Protein AF-A0A2H9QD89-F1 (afdb_monomer_lite)

Radius of gyration: 15.56 Å; chains: 1; bounding box: 33×23×45 Å

Foldseek 3Di:
DVVVLVVCVVVLVVCVQLVLFPDSDPVSVVPGDPVSLVCQFQLNLCVVVPVAPDSVRSLVQLLVQQKDFPNHGHNDRRDGATPVRSVRIDGDRDD

pLDDT: mean 87.3, std 8.54, range [50.97, 95.0]

Secondary structure (DSSP, 8-state):
-HHHHHHHHHHHHHHHHTT--SS-SHHHHHT--HHHHHHTBHHHHHHHTTS-SSHHHHHHHHHTT-EEETTEE---TTPBPPTTTGGGEEE----

Sequence (95 aa):
GEDGVEKAKPMIARLVKFGILTEQTLDGILSLTTSDLLDRRLQSLVFKKGFAKSIAHARQLITHGAVTIKGRRITVPGYLVSVDEEPAVAARVSA

Structure (mmCIF, N/CA/C/O backbone):
data_AF-A0A2H9QD89-F1
#
_entry.id   AF-A0A2H9QD89-F1
#
loop_
_atom_site.group_PDB
_atom_site.id
_atom_site.type_symbol
_atom_site.label_atom_id
_atom_site.label_alt_id
_atom_site.label_comp_id
_atom_site.label_asym_id
_atom_site.label_entity_id
_atom_site.label_seq_id
_atom_site.pdbx_PDB_ins_code
_atom_site.Cartn_x
_atom_site.Cartn_y
_atom_site.Cartn_z
_atom_site.occupancy
_atom_site.B_iso_or_equiv
_atom_site.auth_seq_id
_atom_site.auth_comp_id
_atom_site.auth_asym_id
_atom_site.auth_atom_id
_atom_site.pdbx_PDB_model_num
ATOM 1 N N . GLY A 1 1 ? -14.365 10.709 26.133 1.00 66.06 1 GLY A N 1
ATOM 2 C CA . GLY A 1 1 ? -15.811 10.984 26.060 1.00 66.06 1 GLY A CA 1
ATOM 3 C C . GLY A 1 1 ? -16.389 10.281 24.854 1.00 66.06 1 GLY A C 1
ATOM 4 O O . GLY A 1 1 ? -15.653 10.076 23.890 1.00 66.06 1 GLY A O 1
ATOM 5 N N . GLU A 1 2 ? -17.663 9.904 24.914 1.00 66.75 2 GLU A N 1
ATOM 6 C CA . GLU A 1 2 ? -18.375 9.188 23.841 1.00 66.75 2 GLU A CA 1
ATOM 7 C C . GLU A 1 2 ? -18.303 9.916 22.482 1.00 66.75 2 GLU A C 1
ATOM 9 O O . GLU A 1 2 ? -18.117 9.267 21.452 1.00 66.75 2 GLU A O 1
ATOM 14 N N . ASP A 1 3 ? -18.256 11.255 22.477 1.00 70.12 3 ASP A N 1
ATOM 15 C CA . ASP A 1 3 ? -18.096 12.079 21.264 1.00 70.12 3 ASP A CA 1
ATOM 16 C C . ASP A 1 3 ? -16.782 11.838 20.504 1.00 70.12 3 ASP A C 1
ATOM 18 O O . ASP A 1 3 ? -16.703 11.998 19.284 1.00 70.12 3 ASP A O 1
ATOM 22 N N . GLY A 1 4 ? -15.711 11.484 21.221 1.00 71.62 4 GLY A N 1
ATOM 23 C CA . GLY A 1 4 ? -14.407 11.213 20.613 1.00 71.62 4 GLY A CA 1
ATOM 24 C C . GLY A 1 4 ? -14.412 9.907 19.822 1.00 71.62 4 GLY A C 1
ATOM 25 O O . GLY A 1 4 ? -13.815 9.826 18.749 1.00 71.62 4 GLY A O 1
ATOM 26 N N . VAL A 1 5 ? -15.141 8.907 20.323 1.00 72.56 5 VAL A N 1
ATOM 27 C CA . VAL A 1 5 ? -15.269 7.597 19.678 1.00 72.56 5 VAL A CA 1
ATOM 28 C C . VAL A 1 5 ? -16.114 7.718 18.414 1.00 72.56 5 VAL A C 1
ATOM 30 O O . VAL A 1 5 ? -15.738 7.179 17.375 1.00 72.56 5 VAL A O 1
ATOM 33 N N . GLU A 1 6 ? -17.207 8.484 18.451 1.00 76.31 6 GLU A N 1
ATOM 34 C CA . GLU A 1 6 ? -18.024 8.731 17.260 1.00 76.31 6 GLU A CA 1
ATOM 35 C C . GLU A 1 6 ? -17.257 9.439 16.142 1.00 76.31 6 GLU A C 1
ATOM 37 O O . GLU A 1 6 ? -17.330 9.018 14.986 1.00 76.31 6 GLU A O 1
ATOM 42 N N . LYS A 1 7 ? -16.457 10.456 16.480 1.00 80.31 7 LYS A N 1
ATOM 43 C CA . LYS A 1 7 ? -15.613 11.162 15.502 1.00 80.31 7 LYS A CA 1
ATOM 44 C C . LYS A 1 7 ? -14.505 10.275 14.929 1.00 80.31 7 LYS A C 1
ATOM 46 O O . LYS A 1 7 ? -14.092 10.483 13.788 1.00 80.31 7 LYS A O 1
ATOM 51 N N . ALA A 1 8 ? -14.042 9.278 15.684 1.00 79.44 8 ALA A N 1
ATOM 52 C CA . ALA A 1 8 ? -13.006 8.344 15.250 1.00 79.44 8 ALA A CA 1
ATOM 53 C C . ALA A 1 8 ? -13.530 7.231 14.323 1.00 79.44 8 ALA A C 1
ATOM 55 O O . ALA A 1 8 ? -12.770 6.740 13.488 1.00 79.44 8 ALA A O 1
ATOM 56 N N . LYS A 1 9 ? -14.819 6.862 14.391 1.00 81.81 9 LYS A N 1
ATOM 57 C CA . LYS A 1 9 ? -15.434 5.828 13.526 1.00 81.81 9 LYS A CA 1
ATOM 58 C C . LYS A 1 9 ? -15.101 5.967 12.026 1.00 81.81 9 LYS A C 1
ATOM 60 O O . LYS A 1 9 ? -14.643 4.983 11.441 1.00 81.81 9 LYS A O 1
ATOM 65 N N . PRO A 1 10 ? -15.267 7.136 11.367 1.00 85.62 10 PRO A N 1
ATOM 66 C CA . PRO A 1 10 ? -14.933 7.271 9.946 1.00 85.62 10 PRO A CA 1
ATOM 67 C C . PRO A 1 10 ? -13.432 7.117 9.662 1.00 85.62 10 PRO A C 1
ATOM 69 O O . PRO A 1 10 ? -13.054 6.666 8.579 1.00 85.62 10 PRO A O 1
ATOM 72 N N . MET A 1 11 ? -12.570 7.473 10.616 1.00 84.31 11 MET A N 1
ATOM 73 C CA . MET A 1 11 ? -11.125 7.287 10.497 1.00 84.31 11 MET A CA 1
ATOM 74 C C . MET A 1 11 ? -10.754 5.804 10.600 1.00 84.31 11 MET A C 1
ATOM 76 O O . MET A 1 11 ? -10.035 5.304 9.736 1.00 84.31 11 MET A O 1
ATOM 80 N N . ILE A 1 12 ? -11.315 5.088 11.580 1.00 85.25 12 ILE A N 1
ATOM 81 C CA . ILE A 1 12 ? -11.145 3.636 11.752 1.00 85.25 12 ILE A CA 1
ATOM 82 C C . ILE A 1 12 ? -11.570 2.901 10.480 1.00 85.25 12 ILE A C 1
ATOM 84 O O . ILE A 1 12 ? -10.798 2.116 9.934 1.00 85.25 12 ILE A O 1
ATOM 88 N N . ALA A 1 13 ? -12.742 3.228 9.929 1.00 85.50 13 ALA A N 1
ATOM 89 C CA . ALA A 1 13 ? -13.235 2.608 8.700 1.00 85.50 13 ALA A CA 1
ATOM 90 C C . ALA A 1 13 ? -12.274 2.794 7.507 1.00 85.50 13 ALA A C 1
ATOM 92 O O . ALA A 1 13 ? -12.081 1.875 6.707 1.00 85.50 13 ALA A O 1
ATOM 93 N N . ARG A 1 14 ? -11.631 3.966 7.384 1.00 86.69 14 ARG A N 1
ATOM 94 C CA . ARG A 1 14 ? -10.616 4.213 6.342 1.00 86.69 14 ARG A CA 1
ATOM 95 C C . ARG A 1 14 ? -9.360 3.375 6.564 1.00 86.69 14 ARG A C 1
ATOM 97 O O . ARG A 1 14 ? -8.857 2.797 5.606 1.00 86.69 14 ARG A O 1
ATOM 104 N N . LEU A 1 15 ? -8.871 3.289 7.799 1.00 87.31 15 LEU A N 1
ATOM 105 C CA . LEU A 1 15 ? -7.679 2.506 8.134 1.00 87.31 15 LEU A CA 1
ATOM 106 C C . LEU A 1 15 ? -7.884 1.010 7.860 1.00 87.31 15 LEU A C 1
ATOM 108 O O . LEU A 1 15 ? -7.011 0.370 7.273 1.00 87.31 15 LEU A O 1
ATOM 112 N N . VAL A 1 16 ? -9.068 0.485 8.184 1.00 87.12 16 VAL A N 1
ATOM 113 C CA . VAL A 1 16 ? -9.473 -0.898 7.883 1.00 87.12 16 VAL A CA 1
ATOM 114 C C . VAL A 1 16 ? -9.568 -1.129 6.378 1.00 87.12 16 VAL A C 1
ATOM 116 O O . VAL A 1 16 ? -9.039 -2.111 5.867 1.00 87.12 16 VAL A O 1
ATOM 119 N N . LYS A 1 17 ? -10.174 -0.198 5.628 1.00 87.31 17 LYS A N 1
ATOM 120 C CA . LYS A 1 17 ? -10.271 -0.291 4.159 1.00 87.31 17 LYS A CA 1
ATOM 121 C C . LYS A 1 17 ? -8.900 -0.412 3.487 1.00 87.31 17 LYS A C 1
ATOM 123 O O . LYS A 1 17 ? -8.756 -1.102 2.474 1.00 87.31 17 LYS A O 1
ATOM 128 N N . PHE A 1 18 ? -7.902 0.278 4.027 1.00 87.25 18 PHE A N 1
ATOM 129 C CA . PHE A 1 18 ? -6.527 0.194 3.552 1.00 87.25 18 PHE A CA 1
ATOM 130 C C . PHE A 1 18 ? -5.730 -0.935 4.198 1.00 87.25 18 PHE A C 1
ATOM 132 O O . PHE A 1 18 ? -4.572 -1.069 3.841 1.00 87.25 18 PHE A O 1
ATOM 139 N N . GLY A 1 19 ? -6.300 -1.745 5.094 1.00 84.62 19 GLY A N 1
ATOM 140 C CA . GLY A 1 19 ? -5.599 -2.860 5.738 1.00 84.62 19 GLY A CA 1
ATOM 141 C C . GLY A 1 19 ? -4.430 -2.422 6.620 1.00 84.62 19 GLY A C 1
ATOM 142 O O . GLY A 1 19 ? -3.493 -3.188 6.803 1.00 84.62 19 GLY A O 1
ATOM 143 N N . ILE A 1 20 ? -4.454 -1.174 7.100 1.00 86.69 20 ILE A N 1
ATOM 144 C CA . ILE A 1 20 ? -3.448 -0.614 8.019 1.00 86.69 20 ILE A CA 1
ATOM 145 C C . ILE A 1 20 ? -3.738 -1.076 9.449 1.00 86.69 20 ILE A C 1
ATOM 147 O O . ILE A 1 20 ? -2.832 -1.229 10.256 1.00 86.69 20 ILE A O 1
ATOM 151 N N . LEU A 1 21 ? -5.018 -1.276 9.758 1.00 82.94 21 LEU A N 1
ATOM 152 C CA . LEU A 1 21 ? -5.494 -1.592 11.090 1.00 82.94 21 LEU A CA 1
ATOM 153 C C . LEU A 1 21 ? -6.152 -2.974 11.094 1.00 82.94 21 LEU A C 1
ATOM 155 O O . LEU A 1 21 ? -7.121 -3.198 10.366 1.00 82.94 21 LEU A O 1
ATOM 159 N N . THR A 1 22 ? -5.627 -3.875 11.922 1.00 71.50 22 THR A N 1
ATOM 160 C CA . THR A 1 22 ? -6.137 -5.246 12.088 1.00 71.50 22 THR A CA 1
ATOM 161 C C . THR A 1 22 ? -7.326 -5.297 13.048 1.00 71.50 22 THR A C 1
ATOM 163 O O . THR A 1 22 ? -8.271 -6.050 12.830 1.00 71.50 22 THR A O 1
ATOM 166 N N . GLU A 1 23 ? -7.312 -4.456 14.085 1.00 72.88 23 GLU A N 1
ATOM 167 C CA . GLU A 1 23 ? -8.349 -4.391 15.116 1.00 72.88 23 GLU A CA 1
ATOM 168 C C . GLU A 1 23 ? -9.034 -3.026 15.111 1.00 72.88 23 GLU A C 1
ATOM 170 O O . GLU A 1 23 ? -8.381 -1.994 15.202 1.00 72.88 23 GLU A O 1
ATOM 175 N N . GLN A 1 24 ? -10.366 -2.997 15.045 1.00 75.12 24 GLN A N 1
ATOM 176 C CA . GLN A 1 24 ? -11.166 -1.763 14.973 1.00 75.12 24 GLN A CA 1
ATOM 177 C C . GLN A 1 24 ? -11.295 -1.047 16.330 1.00 75.12 24 GLN A C 1
ATOM 179 O O . GLN A 1 24 ? -12.365 -0.556 16.688 1.00 75.12 24 GLN A O 1
ATOM 184 N N . THR A 1 25 ? -10.220 -1.028 17.112 1.00 78.12 25 THR A N 1
ATOM 185 C CA . THR A 1 25 ? -10.165 -0.476 18.466 1.00 78.12 25 THR A CA 1
ATOM 186 C C . THR A 1 25 ? -9.405 0.846 18.479 1.00 78.12 25 THR A C 1
ATOM 188 O O . THR A 1 25 ? -8.608 1.142 17.588 1.00 78.12 25 THR A O 1
ATOM 191 N N . LEU A 1 26 ? -9.658 1.668 19.502 1.00 77.38 26 LEU A N 1
ATOM 192 C CA . LEU A 1 26 ? -8.944 2.934 19.682 1.00 77.38 26 LEU A CA 1
ATOM 193 C C . LEU A 1 26 ? -7.446 2.702 19.935 1.00 77.38 26 LEU A C 1
ATOM 195 O O . LEU A 1 26 ? -6.617 3.414 19.373 1.00 77.38 26 LEU A O 1
ATOM 199 N N . ASP A 1 27 ? -7.112 1.677 20.724 1.00 81.12 27 ASP A N 1
ATOM 200 C CA . ASP A 1 27 ? -5.724 1.294 21.004 1.00 81.12 27 ASP A CA 1
ATOM 201 C C . ASP A 1 27 ? -4.971 0.910 19.734 1.00 81.12 27 ASP A C 1
ATOM 203 O O . ASP A 1 27 ? -3.833 1.338 19.550 1.00 81.12 27 ASP A O 1
ATOM 207 N N . GLY A 1 28 ? -5.628 0.206 18.808 1.00 79.75 28 GLY A N 1
ATOM 208 C CA . GLY A 1 28 ? -5.030 -0.145 17.526 1.00 79.75 28 GLY A CA 1
ATOM 209 C C . GLY A 1 28 ? -4.603 1.080 16.704 1.00 79.75 28 GLY A C 1
ATOM 210 O O . GLY A 1 28 ? -3.586 1.032 16.016 1.00 79.75 28 GLY A O 1
ATOM 211 N N . ILE A 1 29 ? -5.331 2.202 16.805 1.00 81.69 29 ILE A N 1
ATOM 212 C CA . ILE A 1 29 ? -4.949 3.470 16.157 1.00 81.69 29 ILE A CA 1
ATOM 213 C C . ILE A 1 29 ? -3.714 4.068 16.832 1.00 81.69 29 ILE A C 1
ATOM 215 O O . ILE A 1 29 ? -2.814 4.556 16.151 1.00 81.69 29 ILE A O 1
ATOM 219 N N . LEU A 1 30 ? -3.682 4.054 18.167 1.00 84.94 30 LEU A N 1
ATOM 220 C CA . LEU A 1 30 ? -2.585 4.624 18.950 1.00 84.94 30 LEU A CA 1
ATOM 221 C C . LEU A 1 30 ? -1.287 3.822 18.794 1.00 84.94 30 LEU A C 1
ATOM 223 O O . LEU A 1 30 ? -0.207 4.395 18.908 1.00 84.94 30 LEU A O 1
ATOM 227 N N . SER A 1 31 ? -1.384 2.528 18.482 1.00 86.69 31 SER A N 1
ATOM 228 C CA . SER A 1 31 ? -0.234 1.666 18.204 1.00 86.69 31 SER A CA 1
ATOM 229 C C . SER A 1 31 ? 0.304 1.755 16.771 1.00 86.69 31 SER A C 1
ATOM 231 O O . SER A 1 31 ? 1.294 1.091 16.468 1.00 86.69 31 SER A O 1
ATOM 233 N N . LEU A 1 32 ? -0.325 2.528 15.875 1.00 86.62 32 LEU A N 1
ATOM 234 C CA . LEU A 1 32 ? 0.108 2.599 14.478 1.00 86.62 32 LEU A CA 1
ATOM 235 C C . LEU A 1 32 ? 1.509 3.187 14.347 1.00 86.62 32 LEU A C 1
ATOM 237 O O . LEU A 1 32 ? 1.812 4.271 14.850 1.00 86.62 32 LEU A O 1
ATOM 241 N N . THR A 1 33 ? 2.342 2.503 13.572 1.00 89.62 33 THR A N 1
ATOM 242 C CA . THR A 1 33 ? 3.670 2.978 13.210 1.00 89.62 33 THR A CA 1
ATOM 243 C C . THR A 1 33 ? 3.680 3.531 11.789 1.00 89.62 33 THR A C 1
ATOM 245 O O . THR A 1 33 ? 2.804 3.277 10.958 1.00 89.62 33 THR A O 1
ATOM 248 N N . THR A 1 34 ? 4.715 4.303 11.466 1.00 88.38 34 THR A N 1
ATOM 249 C CA . THR A 1 34 ? 4.916 4.782 10.094 1.00 88.38 34 THR A CA 1
ATOM 250 C C . THR A 1 34 ? 5.124 3.627 9.117 1.00 88.38 34 THR A C 1
ATOM 252 O O . THR A 1 34 ? 4.695 3.723 7.969 1.00 88.38 34 THR A O 1
ATOM 255 N N . SER A 1 35 ? 5.722 2.519 9.558 1.00 88.75 35 SER A N 1
ATOM 256 C CA . SER A 1 35 ? 5.947 1.327 8.737 1.00 88.75 35 SER A CA 1
ATOM 257 C C . SER A 1 35 ? 4.646 0.732 8.199 1.00 88.75 35 SER A C 1
ATOM 259 O O . SER A 1 35 ? 4.597 0.393 7.016 1.00 88.75 35 SER A O 1
ATOM 261 N N . ASP A 1 36 ? 3.578 0.713 9.000 1.00 89.44 36 ASP A N 1
ATOM 262 C CA . ASP A 1 36 ? 2.266 0.185 8.596 1.00 89.44 36 ASP A CA 1
ATOM 263 C C . ASP A 1 36 ? 1.698 0.949 7.391 1.00 89.44 36 ASP A C 1
ATOM 265 O O . ASP A 1 36 ? 1.204 0.370 6.422 1.00 89.44 36 ASP A O 1
ATOM 269 N N . LEU A 1 37 ? 1.857 2.276 7.390 1.00 88.44 37 LEU A N 1
ATOM 270 C CA . LEU A 1 37 ? 1.466 3.133 6.268 1.00 88.44 37 LEU A CA 1
ATOM 271 C C . LEU A 1 37 ? 2.357 2.908 5.044 1.00 88.44 37 LEU A C 1
ATOM 273 O O . LEU A 1 37 ? 1.885 2.864 3.904 1.00 88.44 37 LEU A O 1
ATOM 277 N N . LEU A 1 38 ? 3.667 2.788 5.266 1.00 91.00 38 LEU A N 1
ATOM 278 C CA . LEU A 1 38 ? 4.641 2.625 4.193 1.00 91.00 38 LEU A CA 1
ATOM 279 C C . LEU A 1 38 ? 4.480 1.285 3.472 1.00 91.00 38 LEU A C 1
ATOM 281 O O . LEU A 1 38 ? 4.769 1.222 2.272 1.00 91.00 38 LEU A O 1
ATOM 285 N N . ASP A 1 39 ? 4.005 0.256 4.166 1.00 91.38 39 ASP A N 1
ATOM 286 C CA . ASP A 1 39 ? 3.784 -1.087 3.640 1.00 91.38 39 ASP A CA 1
ATOM 287 C C . ASP A 1 39 ? 2.572 -1.204 2.713 1.00 91.38 39 ASP A C 1
ATOM 289 O O . ASP A 1 39 ? 2.575 -2.038 1.807 1.00 91.38 39 ASP A O 1
ATOM 293 N N . ARG A 1 40 ? 1.576 -0.325 2.865 1.00 93.25 40 ARG A N 1
ATOM 294 C CA . ARG A 1 40 ? 0.369 -0.285 2.017 1.00 93.25 40 ARG A CA 1
ATOM 295 C C . ARG A 1 40 ? 0.543 0.488 0.708 1.00 93.25 40 ARG A C 1
ATOM 297 O O . ARG A 1 40 ? -0.386 0.581 -0.099 1.00 93.25 40 ARG A O 1
ATOM 304 N N . ARG A 1 41 ? 1.730 1.049 0.468 1.00 94.25 41 ARG A N 1
ATOM 305 C CA . ARG A 1 41 ? 2.058 1.728 -0.793 1.00 94.25 41 ARG A CA 1
ATOM 306 C C . ARG A 1 41 ? 2.202 0.725 -1.928 1.00 94.25 41 ARG A C 1
ATOM 308 O O . ARG A 1 41 ? 2.775 -0.349 -1.752 1.00 94.25 41 ARG A O 1
ATOM 315 N N . LEU A 1 42 ? 1.801 1.138 -3.126 1.00 93.50 42 LEU A N 1
ATOM 316 C CA . LEU A 1 42 ? 1.935 0.354 -4.350 1.00 93.50 42 LEU A CA 1
ATOM 317 C C . LEU A 1 42 ? 3.373 -0.126 -4.560 1.00 93.50 42 LEU A C 1
ATOM 319 O O . LEU A 1 42 ? 3.586 -1.282 -4.890 1.00 93.50 42 LEU A O 1
ATOM 323 N N . GLN A 1 43 ? 4.363 0.725 -4.299 1.00 94.56 43 GLN A N 1
ATOM 324 C CA . GLN A 1 43 ? 5.780 0.357 -4.345 1.00 94.56 43 GLN A CA 1
ATOM 325 C C . GLN A 1 43 ? 6.131 -0.842 -3.451 1.00 94.56 43 GLN A C 1
ATOM 327 O O . GLN A 1 4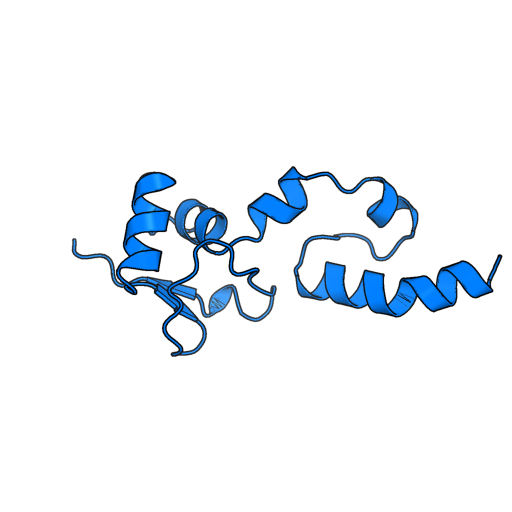3 ? 6.796 -1.773 -3.905 1.00 94.56 43 GLN A O 1
ATOM 332 N N . SER A 1 44 ? 5.700 -0.810 -2.189 1.00 94.19 44 SER A N 1
ATOM 333 C CA . SER A 1 44 ? 5.975 -1.868 -1.213 1.00 94.19 44 SER A CA 1
ATOM 334 C C . SER A 1 44 ? 5.238 -3.148 -1.592 1.00 94.19 44 SER A C 1
ATOM 336 O O . SER A 1 44 ? 5.821 -4.225 -1.545 1.00 94.19 44 SER A O 1
ATOM 338 N N . LEU A 1 45 ? 3.994 -3.031 -2.063 1.00 93.81 45 LEU A N 1
ATOM 339 C CA . LEU A 1 45 ? 3.201 -4.168 -2.526 1.00 93.81 45 LEU A CA 1
ATOM 340 C C . LEU A 1 45 ? 3.771 -4.809 -3.792 1.00 93.81 45 LEU A C 1
ATOM 342 O O . LEU A 1 45 ? 3.838 -6.028 -3.873 1.00 93.81 45 LEU A O 1
ATOM 346 N N . VAL A 1 46 ? 4.231 -4.019 -4.763 1.00 93.44 46 VAL A N 1
ATOM 347 C CA . VAL A 1 46 ? 4.864 -4.528 -5.992 1.00 93.44 46 VAL A CA 1
ATOM 348 C C . VAL A 1 46 ? 6.135 -5.315 -5.666 1.00 93.44 46 VAL A C 1
ATOM 350 O O . VAL A 1 46 ? 6.375 -6.365 -6.259 1.00 93.44 46 VAL A O 1
ATOM 353 N N . PHE A 1 47 ? 6.915 -4.848 -4.689 1.00 93.88 47 PHE A N 1
ATOM 354 C CA . PHE A 1 47 ? 8.079 -5.574 -4.184 1.00 93.88 47 PHE A CA 1
ATOM 355 C C . PHE A 1 47 ? 7.684 -6.849 -3.420 1.00 93.88 47 PHE A C 1
ATOM 357 O O . PHE A 1 47 ? 8.175 -7.924 -3.751 1.00 93.88 47 PHE A O 1
ATOM 364 N N . LYS A 1 48 ? 6.744 -6.766 -2.465 1.00 92.19 48 LYS A N 1
ATOM 365 C CA . LYS A 1 48 ? 6.262 -7.922 -1.680 1.00 92.19 48 LYS A CA 1
ATOM 366 C C . LYS A 1 48 ? 5.619 -9.008 -2.551 1.00 92.19 48 LYS A C 1
ATOM 368 O O . LYS A 1 48 ? 5.761 -10.187 -2.252 1.00 92.19 48 LYS A O 1
ATOM 373 N N . LYS A 1 49 ? 4.956 -8.627 -3.647 1.00 90.94 49 LYS A N 1
ATOM 374 C CA . LYS A 1 49 ? 4.367 -9.551 -4.632 1.00 90.94 49 LYS A CA 1
ATOM 375 C C . LYS A 1 49 ? 5.382 -10.176 -5.593 1.00 90.94 49 LYS A C 1
ATOM 377 O O . LYS A 1 49 ? 4.997 -10.988 -6.425 1.00 90.94 49 LYS A O 1
ATOM 382 N N . GLY A 1 50 ? 6.658 -9.795 -5.518 1.00 90.69 50 GLY A N 1
ATOM 383 C CA . GLY A 1 50 ? 7.713 -10.369 -6.354 1.00 90.69 50 GLY A CA 1
ATOM 384 C C . GLY A 1 50 ? 7.755 -9.848 -7.794 1.00 90.69 50 GLY A C 1
ATOM 385 O O . GLY A 1 50 ? 8.528 -10.361 -8.597 1.00 90.69 50 GLY A O 1
ATOM 386 N N . PHE A 1 51 ? 6.990 -8.806 -8.139 1.00 89.75 51 PHE A N 1
ATOM 387 C CA . PHE A 1 51 ? 7.058 -8.190 -9.473 1.00 89.75 51 PHE A CA 1
ATOM 388 C C . PHE A 1 51 ? 8.373 -7.436 -9.713 1.00 89.75 51 PHE A C 1
ATOM 390 O O . PHE A 1 51 ? 8.749 -7.184 -10.854 1.00 89.75 51 PHE A O 1
ATOM 397 N N . ALA A 1 52 ? 9.073 -7.060 -8.643 1.00 91.69 52 ALA A N 1
ATOM 398 C CA . ALA A 1 52 ? 10.346 -6.364 -8.705 1.00 91.69 52 ALA A CA 1
ATOM 399 C C . ALA A 1 52 ? 11.375 -7.014 -7.779 1.00 91.69 52 ALA A C 1
ATOM 401 O O . ALA A 1 52 ? 11.064 -7.401 -6.658 1.00 91.69 52 ALA A O 1
ATOM 402 N N . LYS A 1 53 ? 12.635 -7.041 -8.224 1.00 90.88 53 LYS A N 1
ATOM 403 C CA . LYS A 1 53 ? 13.779 -7.561 -7.448 1.00 90.88 53 LYS A CA 1
ATOM 404 C C . LYS A 1 53 ? 14.269 -6.603 -6.355 1.00 90.88 53 LYS A C 1
ATOM 406 O O . LYS A 1 53 ? 15.011 -7.003 -5.468 1.00 90.88 53 LYS A O 1
ATOM 411 N N . SER A 1 54 ? 13.903 -5.325 -6.435 1.00 93.56 54 SER A N 1
ATOM 412 C CA . SER A 1 54 ? 14.282 -4.299 -5.463 1.00 93.56 54 SER A CA 1
ATOM 413 C C . SER A 1 54 ? 13.233 -3.194 -5.404 1.00 93.56 54 SER A C 1
ATOM 415 O O . SER A 1 54 ? 12.426 -3.021 -6.320 1.00 93.56 54 SER A O 1
ATOM 417 N N . ILE A 1 55 ? 13.280 -2.393 -4.342 1.00 92.88 55 ILE A N 1
ATOM 418 C CA . ILE A 1 55 ? 12.398 -1.236 -4.170 1.00 92.88 55 ILE A CA 1
ATOM 419 C C . ILE A 1 55 ? 12.602 -0.178 -5.272 1.00 92.88 55 ILE A C 1
ATOM 421 O O . ILE A 1 55 ? 11.637 0.438 -5.731 1.00 92.88 55 ILE A O 1
ATOM 425 N N . ALA A 1 56 ? 13.842 0.019 -5.727 1.00 93.88 56 ALA A N 1
ATOM 426 C CA . ALA A 1 56 ? 14.144 0.922 -6.837 1.00 93.88 56 ALA A CA 1
ATOM 427 C C . ALA A 1 56 ? 13.546 0.406 -8.157 1.00 93.88 56 ALA A C 1
ATOM 429 O O . ALA A 1 56 ? 12.928 1.173 -8.893 1.00 93.88 56 ALA A O 1
ATOM 430 N N . HIS A 1 57 ? 13.641 -0.904 -8.404 1.00 93.44 57 HIS A N 1
ATOM 431 C CA . HIS A 1 57 ? 13.028 -1.536 -9.569 1.00 93.44 57 HIS A CA 1
ATOM 432 C C . HIS A 1 57 ? 11.492 -1.435 -9.518 1.00 93.44 57 HIS A C 1
ATOM 434 O O . HIS A 1 57 ? 10.872 -1.079 -10.516 1.00 93.44 57 HIS A O 1
ATOM 440 N N . ALA A 1 58 ? 10.866 -1.624 -8.349 1.00 94.25 58 ALA A N 1
ATOM 441 C CA . ALA A 1 58 ? 9.423 -1.422 -8.192 1.00 94.25 58 ALA A CA 1
ATOM 442 C C . ALA A 1 58 ? 9.004 0.010 -8.559 1.00 94.25 58 ALA A C 1
ATOM 444 O O . ALA A 1 58 ? 8.029 0.200 -9.284 1.00 94.25 58 ALA A O 1
ATOM 445 N N . ARG A 1 59 ? 9.761 1.026 -8.113 1.00 94.12 59 ARG A N 1
ATOM 446 C CA . ARG A 1 59 ? 9.512 2.424 -8.502 1.00 94.12 59 ARG A CA 1
ATOM 447 C C . ARG A 1 59 ? 9.593 2.615 -10.007 1.00 94.12 59 ARG A C 1
ATOM 449 O O . ARG A 1 59 ? 8.697 3.241 -10.555 1.00 94.12 59 ARG A O 1
ATOM 456 N N . GLN A 1 60 ? 10.617 2.061 -10.652 1.00 94.44 60 GLN A N 1
ATOM 457 C CA . GLN A 1 60 ? 10.791 2.168 -12.097 1.00 94.44 60 GLN A CA 1
ATOM 458 C C . GLN A 1 60 ? 9.622 1.526 -12.855 1.00 94.44 60 GLN A C 1
ATOM 460 O O . GLN A 1 60 ? 9.046 2.154 -13.736 1.00 94.44 60 GLN A O 1
ATOM 465 N N . LEU A 1 61 ? 9.192 0.321 -12.476 1.00 93.06 61 LEU A N 1
ATOM 466 C CA . LEU A 1 61 ? 8.029 -0.321 -13.100 1.00 93.06 61 LEU A CA 1
ATOM 467 C C . LEU A 1 61 ? 6.765 0.533 -12.966 1.00 93.06 61 LEU A C 1
ATOM 469 O O . LEU A 1 61 ? 5.993 0.659 -13.917 1.00 93.06 61 LEU A O 1
ATOM 473 N N . ILE A 1 62 ? 6.565 1.152 -11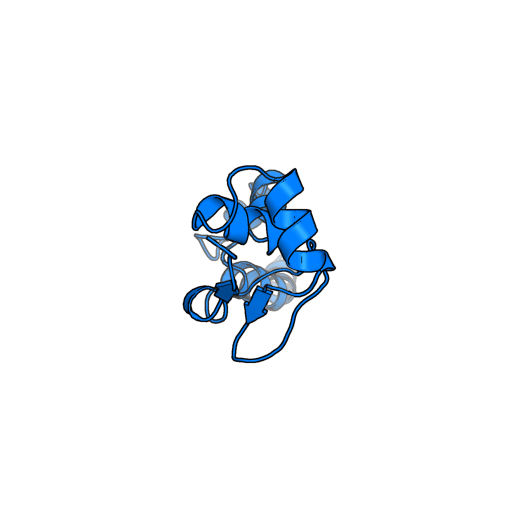.803 1.00 94.50 62 ILE A N 1
ATOM 474 C CA . ILE A 1 62 ? 5.415 2.021 -11.563 1.00 94.50 62 ILE A CA 1
ATOM 475 C C . ILE A 1 62 ? 5.524 3.303 -12.396 1.00 94.50 62 ILE A C 1
ATOM 477 O O . ILE A 1 62 ? 4.598 3.605 -13.138 1.00 94.50 62 ILE A O 1
ATOM 481 N N . THR A 1 63 ? 6.639 4.038 -12.354 1.00 94.44 63 THR A N 1
ATOM 482 C CA . THR A 1 63 ? 6.781 5.314 -13.082 1.00 94.44 63 THR A CA 1
ATOM 483 C C . THR A 1 63 ? 6.768 5.136 -14.598 1.00 94.44 63 THR A C 1
ATOM 485 O O . THR A 1 63 ? 6.168 5.942 -15.303 1.00 94.44 63 THR A O 1
ATOM 488 N N . HIS A 1 64 ? 7.338 4.041 -15.106 1.00 92.56 64 HIS A N 1
ATOM 489 C CA . HIS A 1 64 ? 7.211 3.649 -16.510 1.00 92.56 64 HIS A CA 1
ATOM 490 C C . HIS A 1 64 ? 5.813 3.117 -16.842 1.00 92.56 64 HIS A C 1
ATOM 492 O O . HIS A 1 64 ? 5.495 2.900 -18.008 1.00 92.56 64 HIS A O 1
ATOM 498 N N . GLY A 1 65 ? 4.947 2.933 -15.845 1.00 91.94 65 GLY A N 1
ATOM 499 C CA . GLY A 1 65 ? 3.545 2.584 -16.002 1.00 91.94 65 GLY A CA 1
ATOM 500 C C . GLY A 1 65 ? 3.309 1.157 -16.488 1.00 91.94 65 GLY A C 1
ATOM 501 O O . GLY A 1 65 ? 2.359 0.895 -17.221 1.00 91.94 65 GLY A O 1
ATOM 502 N N . ALA A 1 66 ? 4.178 0.244 -16.069 1.00 92.56 66 ALA A N 1
ATOM 503 C CA . ALA A 1 66 ? 4.013 -1.190 -16.245 1.00 92.56 66 ALA A CA 1
ATOM 504 C C . ALA A 1 66 ? 3.013 -1.797 -15.243 1.00 92.56 66 ALA A C 1
ATOM 506 O O . ALA A 1 66 ? 2.634 -2.958 -15.387 1.00 92.56 66 ALA A O 1
ATOM 507 N N . VAL A 1 67 ? 2.583 -1.033 -14.232 1.00 94.31 67 VAL A N 1
ATOM 508 C CA . VAL A 1 67 ? 1.667 -1.486 -13.178 1.00 94.31 67 VAL A CA 1
ATOM 509 C C . VAL A 1 67 ? 0.243 -0.993 -13.432 1.00 94.31 67 VAL A C 1
ATOM 511 O O . VAL A 1 67 ? 0.001 0.171 -13.763 1.00 94.31 67 VAL A O 1
ATOM 514 N N . THR A 1 68 ? -0.714 -1.897 -13.246 1.00 94.38 68 THR A N 1
ATOM 515 C CA . THR A 1 68 ? -2.148 -1.647 -13.389 1.00 94.38 68 THR A CA 1
ATOM 516 C C . THR A 1 68 ? -2.912 -2.166 -12.175 1.00 94.38 68 THR A C 1
ATOM 518 O O . THR A 1 68 ? -2.529 -3.165 -11.570 1.00 94.38 68 THR A O 1
ATOM 521 N N . ILE A 1 69 ? -3.994 -1.479 -11.813 1.00 94.44 69 ILE A N 1
ATOM 522 C CA . ILE A 1 69 ? -4.918 -1.863 -10.742 1.00 94.44 69 ILE A CA 1
ATOM 523 C C . ILE A 1 69 ? -6.331 -1.798 -11.310 1.00 94.44 69 ILE A C 1
ATOM 525 O O . ILE A 1 69 ? -6.765 -0.732 -11.752 1.00 94.44 69 ILE A O 1
ATOM 529 N N . LYS A 1 70 ? -7.053 -2.926 -11.324 1.00 92.19 70 LYS A N 1
ATOM 530 C CA . LYS A 1 70 ? -8.404 -3.016 -11.924 1.00 92.19 70 LYS A CA 1
ATOM 531 C C . LYS A 1 70 ? -8.455 -2.444 -13.355 1.00 92.19 70 LYS A C 1
ATOM 533 O O . LYS A 1 70 ? -9.347 -1.676 -13.700 1.00 92.19 70 LYS A O 1
ATOM 538 N N . GLY A 1 71 ? -7.433 -2.738 -14.161 1.00 88.69 71 GLY A N 1
ATOM 539 C CA . GLY A 1 71 ? -7.306 -2.241 -15.539 1.00 88.69 71 GLY A CA 1
ATOM 540 C C . GLY A 1 71 ? -6.863 -0.778 -15.683 1.00 88.69 71 GLY A C 1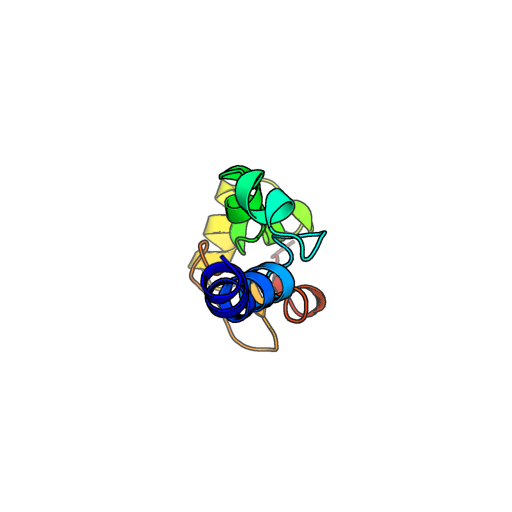
ATOM 541 O O . GLY A 1 71 ? -6.594 -0.335 -16.796 1.00 88.69 71 GLY A O 1
ATOM 542 N N . ARG A 1 72 ? -6.722 -0.020 -14.587 1.00 92.06 72 ARG A N 1
ATOM 543 C CA . ARG A 1 72 ? -6.227 1.366 -14.612 1.00 92.06 72 ARG A CA 1
ATOM 544 C C . ARG A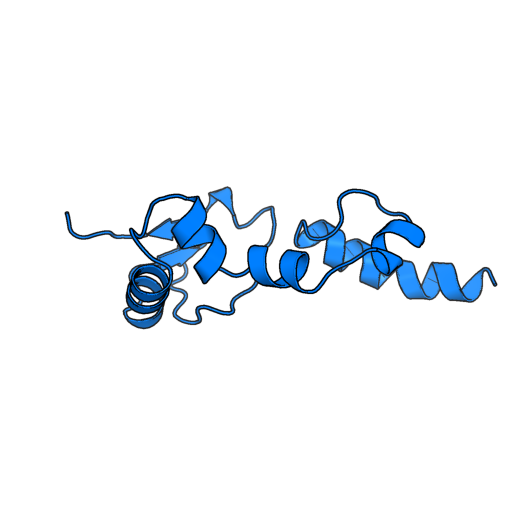 1 72 ? -4.717 1.397 -14.423 1.00 92.06 72 ARG A C 1
ATOM 546 O O . ARG A 1 72 ? -4.199 0.792 -13.488 1.00 92.06 72 ARG A O 1
ATOM 553 N N . ARG A 1 73 ? -4.005 2.121 -15.288 1.00 93.38 73 ARG A N 1
ATOM 554 C CA . ARG A 1 73 ? -2.551 2.317 -15.190 1.00 93.38 73 ARG A CA 1
ATOM 555 C C . ARG A 1 73 ? -2.231 3.291 -14.060 1.00 93.38 73 ARG A C 1
ATOM 557 O O . ARG A 1 73 ? -2.712 4.420 -14.079 1.00 93.38 73 ARG A O 1
ATOM 564 N N . ILE A 1 74 ? -1.413 2.862 -13.101 1.00 94.00 74 ILE A N 1
ATOM 565 C CA . ILE A 1 74 ? -1.008 3.688 -11.958 1.00 94.00 74 ILE A CA 1
ATOM 566 C C . ILE A 1 74 ? 0.484 3.973 -12.068 1.00 94.00 74 ILE A C 1
ATOM 568 O O . ILE A 1 74 ? 1.292 3.050 -12.108 1.00 94.00 74 ILE A O 1
ATOM 572 N N . THR A 1 75 ? 0.843 5.257 -12.109 1.00 94.38 75 THR A N 1
ATOM 573 C CA . THR A 1 75 ? 2.232 5.719 -12.270 1.00 94.38 75 THR A CA 1
ATOM 574 C C . THR A 1 75 ? 2.837 6.323 -11.007 1.00 94.38 75 THR A C 1
ATOM 576 O O . THR A 1 75 ? 3.988 6.757 -11.014 1.00 94.38 75 THR A O 1
ATOM 579 N N . VAL A 1 76 ? 2.085 6.330 -9.903 1.00 95.00 76 VAL A N 1
ATOM 580 C CA . VAL A 1 76 ? 2.488 6.948 -8.635 1.00 95.00 76 VAL A CA 1
ATOM 581 C C . VAL A 1 76 ? 2.896 5.863 -7.629 1.00 95.00 76 VAL A C 1
ATOM 583 O O . VAL A 1 76 ? 2.032 5.127 -7.150 1.00 95.00 76 VAL A O 1
ATOM 586 N N . PRO A 1 77 ? 4.183 5.761 -7.239 1.00 92.75 77 PRO A N 1
ATOM 587 C CA . PRO A 1 77 ? 4.650 4.730 -6.302 1.00 92.75 77 PRO A CA 1
ATOM 588 C C . PRO A 1 77 ? 4.033 4.831 -4.902 1.00 92.75 77 PRO A C 1
ATOM 590 O O . PRO A 1 77 ? 3.884 3.824 -4.211 1.00 92.75 77 PRO A O 1
ATOM 593 N N . GLY A 1 78 ? 3.676 6.051 -4.493 1.00 93.94 78 GLY A N 1
ATOM 594 C CA . GLY A 1 78 ? 3.038 6.352 -3.211 1.00 93.94 78 GLY A CA 1
ATOM 595 C C . GLY A 1 78 ? 1.533 6.085 -3.163 1.00 93.94 78 GLY A C 1
ATOM 596 O O . GLY A 1 78 ? 0.918 6.397 -2.151 1.00 93.94 78 GLY A O 1
ATOM 597 N N . TYR A 1 79 ? 0.934 5.539 -4.226 1.00 93.81 79 TYR A N 1
ATOM 598 C CA . TYR A 1 79 ? -0.483 5.184 -4.227 1.00 93.81 79 TYR A CA 1
ATOM 599 C C . TYR A 1 79 ? -0.777 4.174 -3.111 1.00 93.81 79 TYR A C 1
ATOM 601 O O . TYR A 1 79 ? -0.143 3.120 -3.056 1.00 93.81 79 TYR A O 1
ATOM 609 N N . LEU A 1 80 ? -1.713 4.495 -2.217 1.00 92.88 80 LEU A N 1
ATOM 610 C CA . LEU A 1 80 ? -2.166 3.571 -1.179 1.00 92.88 80 LEU A CA 1
ATOM 611 C C . LEU A 1 80 ? -3.182 2.610 -1.784 1.00 92.88 80 LEU A C 1
ATOM 613 O O . LEU A 1 80 ? -4.223 3.034 -2.281 1.00 92.88 80 LEU A O 1
ATOM 617 N N . VAL A 1 81 ? -2.874 1.318 -1.743 1.00 92.69 81 VAL A N 1
ATOM 618 C CA . VAL A 1 81 ? -3.736 0.286 -2.321 1.00 92.69 81 VAL A CA 1
ATOM 619 C C . VAL A 1 81 ? -4.684 -0.220 -1.241 1.00 92.69 81 VAL A C 1
ATOM 621 O O . VAL A 1 81 ? -4.255 -0.676 -0.176 1.00 92.69 81 VAL A O 1
ATOM 624 N N . SER A 1 82 ? -5.986 -0.142 -1.509 1.00 92.56 82 SER A N 1
ATOM 625 C CA . SER A 1 82 ? -6.992 -0.728 -0.619 1.00 92.56 82 SER A CA 1
ATOM 626 C C . SER A 1 82 ? -6.946 -2.258 -0.650 1.00 92.56 82 SER A C 1
ATOM 628 O O . SER A 1 82 ? -6.479 -2.849 -1.623 1.00 92.56 82 SER A O 1
ATOM 630 N N . VAL A 1 83 ? -7.432 -2.915 0.406 1.00 91.25 83 VAL A N 1
ATOM 631 C CA . VAL A 1 83 ? -7.411 -4.391 0.506 1.00 91.25 83 VAL A CA 1
ATOM 632 C C . VAL A 1 83 ? -8.153 -5.045 -0.666 1.00 91.25 83 VAL A C 1
ATOM 634 O O . VAL A 1 83 ? -7.705 -6.047 -1.209 1.00 91.25 83 VAL A O 1
ATOM 637 N N . ASP A 1 84 ? -9.241 -4.423 -1.114 1.00 91.81 84 ASP A N 1
ATOM 638 C CA . ASP A 1 84 ? -10.043 -4.863 -2.260 1.00 91.81 84 ASP A CA 1
ATOM 639 C C . ASP A 1 84 ? -9.337 -4.664 -3.619 1.00 91.81 84 ASP A C 1
ATOM 641 O O . ASP A 1 84 ? -9.547 -5.411 -4.573 1.00 91.81 84 ASP A O 1
ATOM 645 N N . GLU A 1 85 ? -8.470 -3.657 -3.730 1.00 92.00 85 GLU A N 1
ATOM 646 C CA . GLU A 1 85 ? -7.698 -3.405 -4.949 1.00 92.00 85 GLU A CA 1
ATOM 647 C C . GLU A 1 85 ? -6.441 -4.262 -5.046 1.00 92.00 85 GLU A C 1
ATOM 649 O O . GLU A 1 85 ? -5.983 -4.552 -6.152 1.00 92.00 85 GL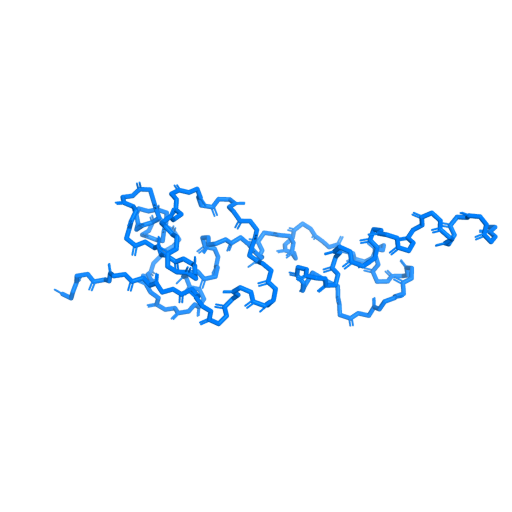U A O 1
ATOM 654 N N . GLU A 1 86 ? -5.889 -4.674 -3.908 1.00 91.69 86 GLU A N 1
ATOM 655 C CA . GLU A 1 86 ? -4.672 -5.466 -3.828 1.00 91.69 86 GLU A CA 1
ATOM 656 C C . GLU A 1 86 ? -4.672 -6.709 -4.733 1.00 91.69 86 GLU A C 1
ATOM 658 O O . GLU A 1 86 ? -3.717 -6.845 -5.504 1.00 91.69 86 GLU A O 1
ATOM 663 N N . PRO A 1 87 ? -5.685 -7.599 -4.738 1.00 92.12 87 PRO A N 1
ATOM 664 C CA . PRO A 1 87 ? -5.693 -8.766 -5.626 1.00 92.12 87 PRO A CA 1
ATOM 665 C C . PRO A 1 87 ? -5.691 -8.391 -7.114 1.00 92.12 87 PRO A C 1
ATOM 667 O O . PRO A 1 87 ? -5.159 -9.138 -7.929 1.00 92.12 87 PRO A O 1
ATOM 670 N N . ALA A 1 88 ? -6.211 -7.215 -7.470 1.00 92.94 88 ALA A N 1
ATOM 671 C CA . ALA A 1 88 ? -6.269 -6.724 -8.844 1.00 92.94 88 ALA A CA 1
ATOM 672 C C . ALA A 1 88 ? -5.001 -5.970 -9.295 1.00 92.94 88 ALA A C 1
ATOM 674 O O . ALA A 1 88 ? -4.998 -5.388 -10.384 1.00 92.94 88 ALA A O 1
ATOM 675 N N . VAL A 1 89 ? -3.945 -5.938 -8.471 1.00 93.12 89 VAL A N 1
ATOM 676 C CA . VAL A 1 89 ? -2.637 -5.377 -8.842 1.00 93.12 89 VAL A CA 1
ATOM 677 C C . VAL A 1 89 ? -1.925 -6.339 -9.791 1.00 93.12 89 VAL A C 1
ATOM 679 O O . VAL A 1 89 ? -1.542 -7.439 -9.391 1.00 93.12 89 VAL A O 1
ATOM 682 N N . ALA A 1 90 ? -1.681 -5.886 -11.017 1.00 91.50 90 ALA A N 1
ATOM 683 C CA . ALA A 1 90 ? -0.928 -6.610 -12.031 1.00 91.50 90 ALA A CA 1
ATOM 684 C C . ALA A 1 90 ? 0.227 -5.751 -12.555 1.00 91.50 90 ALA A C 1
ATOM 686 O O . ALA A 1 90 ? 0.049 -4.562 -12.833 1.00 91.50 90 ALA A O 1
ATOM 687 N N . ALA A 1 91 ? 1.402 -6.353 -12.726 1.00 87.75 91 ALA A N 1
ATOM 688 C CA . ALA A 1 91 ? 2.561 -5.710 -13.333 1.00 87.75 91 ALA A CA 1
ATOM 689 C C . ALA A 1 91 ? 2.977 -6.459 -14.602 1.00 87.75 91 ALA A C 1
ATOM 691 O O . ALA A 1 91 ? 3.098 -7.683 -14.603 1.00 87.75 91 ALA A O 1
ATOM 692 N N . ARG A 1 92 ? 3.224 -5.718 -15.683 1.00 82.50 92 ARG A N 1
ATOM 693 C CA . ARG A 1 92 ? 3.840 -6.247 -16.900 1.00 82.50 92 ARG A CA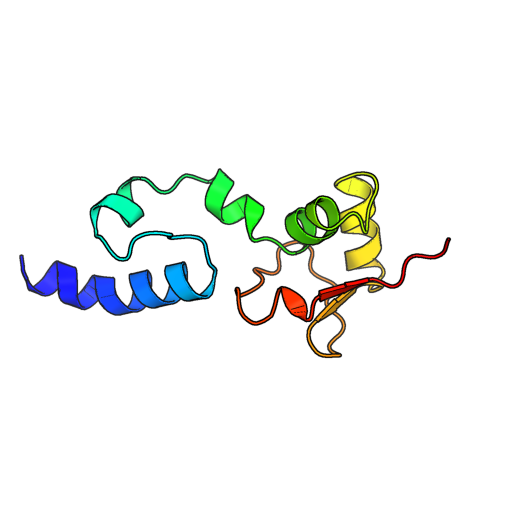 1
ATOM 694 C C . ARG A 1 92 ? 5.354 -6.212 -16.719 1.00 82.50 92 ARG A C 1
ATOM 696 O O . ARG A 1 92 ? 5.971 -5.167 -16.893 1.00 82.50 92 ARG A O 1
ATOM 703 N N . VAL A 1 93 ? 5.939 -7.342 -16.348 1.00 74.06 93 VAL A N 1
ATOM 704 C CA . VAL A 1 93 ? 7.394 -7.473 -16.237 1.00 74.06 93 VAL A CA 1
ATOM 705 C C . VAL A 1 93 ? 7.907 -8.060 -17.546 1.00 74.06 93 VAL A C 1
ATOM 707 O O . VAL A 1 93 ? 7.455 -9.125 -17.963 1.00 74.06 93 VAL A O 1
ATOM 710 N N . SER A 1 94 ? 8.803 -7.344 -18.221 1.00 59.22 94 SER A N 1
ATOM 711 C CA . SER A 1 94 ? 9.575 -7.915 -19.324 1.00 59.22 94 SER A CA 1
ATOM 712 C C . SER A 1 94 ? 10.545 -8.925 -18.714 1.00 59.22 94 SER A C 1
ATOM 714 O O . SER A 1 94 ? 11.385 -8.532 -17.902 1.00 59.22 94 SER A O 1
ATOM 716 N N . ALA A 1 95 ? 10.348 -10.208 -19.020 1.00 50.97 95 ALA A N 1
ATOM 717 C CA . ALA A 1 95 ? 11.267 -11.278 -18.644 1.00 50.97 95 ALA A CA 1
ATOM 718 C C . ALA A 1 95 ? 12.608 -11.128 -19.373 1.00 50.97 95 ALA A C 1
ATOM 720 O O . ALA A 1 95 ? 12.579 -10.703 -20.553 1.00 50.97 95 ALA A O 1
#